Protein AF-A0A1F4ET67-F1 (afdb_monomer)

Foldseek 3Di:
DVVVVVVVVVVVVVVVLVPDDPVCCVVPVDDDDDDVCVVVVDDDDDPDPVRQQVCCVVPDDCVVVSHDDDPPPPPD

Structure (mmCIF, N/CA/C/O backbone):
data_AF-A0A1F4ET67-F1
#
_entry.id   AF-A0A1F4ET67-F1
#
loop_
_atom_site.group_PDB
_atom_site.id
_atom_site.type_symbol
_atom_site.label_atom_id
_atom_site.label_alt_id
_atom_site.label_comp_id
_atom_site.label_asym_id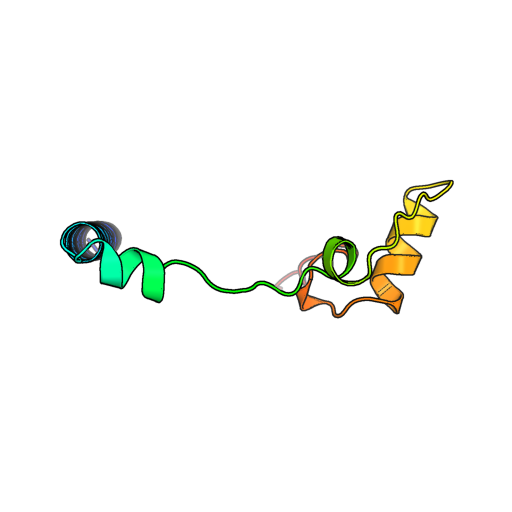
_atom_site.label_entity_id
_atom_site.label_seq_id
_atom_site.pdbx_PDB_ins_code
_atom_site.Cartn_x
_atom_site.Cartn_y
_atom_site.Cartn_z
_atom_site.occupancy
_atom_site.B_iso_or_equiv
_atom_site.auth_seq_id
_atom_site.auth_comp_id
_atom_site.auth_asym_id
_atom_site.auth_atom_id
_atom_site.pdbx_PDB_model_num
ATOM 1 N N . MET A 1 1 ? 4.711 26.786 15.374 1.00 69.00 1 MET A N 1
ATOM 2 C CA . MET A 1 1 ? 3.390 26.345 15.882 1.00 69.00 1 MET A CA 1
ATOM 3 C C . MET A 1 1 ? 2.696 25.325 14.978 1.00 69.00 1 MET A C 1
ATOM 5 O O . MET A 1 1 ? 2.285 24.306 15.508 1.00 69.00 1 MET A O 1
ATOM 9 N N . ALA A 1 2 ? 2.623 25.512 13.652 1.00 80.81 2 ALA A N 1
ATOM 10 C CA . ALA A 1 2 ? 1.929 24.589 12.730 1.00 80.81 2 ALA A CA 1
ATOM 11 C C . ALA A 1 2 ? 2.334 23.102 12.860 1.00 80.81 2 ALA A C 1
ATOM 13 O O . ALA A 1 2 ? 1.477 22.243 13.024 1.00 80.81 2 ALA A O 1
ATOM 14 N N . ARG A 1 3 ? 3.639 22.804 12.915 1.00 84.44 3 ARG A N 1
ATOM 15 C CA . ARG A 1 3 ? 4.155 21.432 13.092 1.00 84.44 3 ARG A CA 1
ATOM 16 C C . ARG A 1 3 ? 3.720 20.766 14.407 1.00 84.44 3 ARG A C 1
ATOM 18 O O . ARG A 1 3 ? 3.586 19.553 14.479 1.00 84.44 3 ARG A O 1
ATOM 25 N N . LEU A 1 4 ? 3.524 21.554 15.463 1.00 85.19 4 LEU A N 1
ATOM 26 C CA . LEU A 1 4 ? 3.083 21.057 16.771 1.00 85.19 4 LEU A CA 1
ATOM 27 C C . LEU A 1 4 ? 1.599 20.672 16.739 1.00 85.19 4 LEU A C 1
ATOM 29 O O . LEU A 1 4 ? 1.221 19.662 17.322 1.00 85.19 4 LEU A O 1
ATOM 33 N N . ILE A 1 5 ? 0.788 21.440 16.007 1.00 90.44 5 ILE A N 1
ATOM 34 C CA . ILE A 1 5 ? -0.629 21.146 15.760 1.00 90.44 5 ILE A CA 1
ATOM 3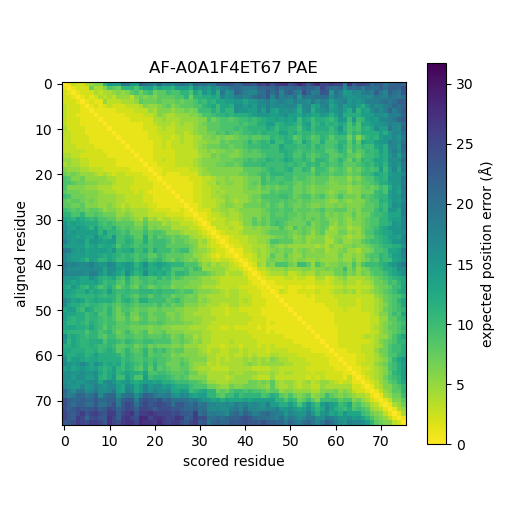5 C C . ILE A 1 5 ? -0.763 19.859 14.940 1.00 90.44 5 ILE A C 1
ATOM 37 O O . ILE A 1 5 ? -1.529 18.980 15.316 1.00 90.44 5 ILE A O 1
ATOM 41 N N . GLU A 1 6 ? 0.036 19.714 13.882 1.00 94.12 6 GLU A N 1
ATOM 42 C CA . GLU A 1 6 ? 0.058 18.525 13.020 1.00 94.12 6 GLU A CA 1
ATOM 43 C C . GLU A 1 6 ? 0.424 17.249 13.795 1.00 94.12 6 GLU A C 1
ATOM 45 O O . GLU A 1 6 ? -0.266 16.235 13.708 1.00 94.12 6 GLU A O 1
ATOM 50 N N . LEU A 1 7 ? 1.473 17.305 14.623 1.00 95.88 7 LEU A N 1
ATOM 51 C CA . LEU A 1 7 ? 1.874 16.167 15.452 1.00 95.88 7 LEU A CA 1
ATOM 52 C C . LEU A 1 7 ? 0.831 15.828 16.522 1.00 95.88 7 LEU A C 1
ATOM 54 O O . LEU A 1 7 ? 0.660 14.655 16.861 1.00 95.88 7 LEU A O 1
ATOM 58 N N . ASN A 1 8 ? 0.145 16.836 17.061 1.00 96.56 8 ASN A N 1
ATOM 59 C CA . ASN A 1 8 ? -0.916 16.617 18.032 1.00 96.56 8 ASN A CA 1
ATOM 60 C C . ASN A 1 8 ? -2.152 15.981 17.382 1.00 96.56 8 ASN A C 1
ATOM 62 O O . ASN A 1 8 ? -2.699 15.030 17.931 1.00 96.56 8 ASN A O 1
ATOM 66 N N . ASP A 1 9 ? -2.547 16.438 16.192 1.00 96.50 9 ASP A N 1
ATOM 67 C CA . ASP A 1 9 ? -3.644 15.824 15.438 1.00 96.50 9 ASP A CA 1
ATOM 68 C C . ASP A 1 9 ? -3.321 14.373 15.056 1.00 96.50 9 ASP A C 1
ATOM 70 O O . ASP A 1 9 ? -4.131 13.470 15.286 1.00 96.50 9 ASP A O 1
ATOM 74 N N . PHE A 1 10 ? -2.093 14.118 14.592 1.00 94.56 10 PHE A N 1
ATOM 75 C CA . PHE A 1 10 ? -1.620 12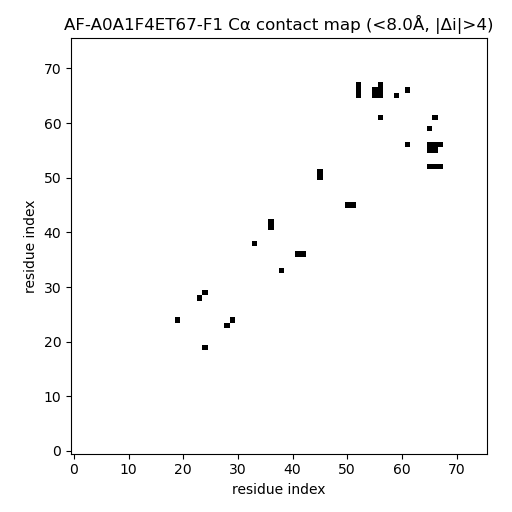.764 14.312 1.00 94.56 10 PHE A CA 1
ATOM 76 C C . PHE A 1 10 ? -1.672 11.866 15.557 1.00 94.56 10 PHE A C 1
ATOM 78 O O . PHE A 1 10 ? -2.176 10.742 15.498 1.00 94.56 10 PHE A O 1
ATOM 85 N N . ARG A 1 11 ? -1.216 12.363 16.716 1.00 97.19 11 ARG A N 1
ATOM 86 C CA . ARG A 1 11 ? -1.332 11.642 17.994 1.00 97.19 11 ARG A CA 1
ATOM 87 C C . ARG A 1 11 ? -2.790 11.308 18.309 1.00 97.19 11 ARG A C 1
ATOM 89 O O . ARG A 1 11 ? -3.097 10.145 18.565 1.00 97.19 11 ARG A O 1
ATOM 96 N N . SER A 1 12 ? -3.687 12.290 18.247 1.00 97.44 12 SER A N 1
ATOM 97 C CA . SER A 1 12 ? -5.111 12.075 18.518 1.00 97.44 12 SER A CA 1
ATOM 98 C C . SER A 1 12 ? -5.752 11.100 17.523 1.00 97.44 12 SER A C 1
ATOM 100 O O . SER A 1 12 ? -6.625 10.315 17.893 1.00 97.44 12 SER A O 1
ATOM 102 N N . GLN A 1 13 ? -5.318 11.093 16.260 1.00 94.69 13 GLN A N 1
ATOM 103 C CA . GLN A 1 13 ? -5.739 10.094 15.279 1.00 94.69 13 GLN A CA 1
ATOM 104 C C . GLN A 1 13 ? -5.307 8.683 15.696 1.00 94.69 13 GLN A C 1
ATOM 106 O O . GLN A 1 13 ? -6.135 7.768 15.670 1.00 94.69 13 GLN A O 1
ATOM 111 N N . CYS A 1 14 ? -4.052 8.504 16.111 1.00 94.19 14 CYS A N 1
ATOM 112 C CA . CYS A 1 14 ? -3.535 7.227 16.604 1.00 94.19 14 CYS A CA 1
ATOM 113 C C . CYS A 1 14 ? -4.316 6.726 17.827 1.00 94.19 14 CYS A C 1
ATOM 115 O O . CYS A 1 14 ? -4.746 5.572 17.844 1.00 94.19 14 CYS A O 1
ATOM 117 N N . GLU A 1 15 ? -4.579 7.593 18.806 1.00 96.31 15 GLU A N 1
ATOM 118 C CA . GLU A 1 15 ? -5.374 7.265 19.998 1.00 96.31 15 GLU A CA 1
ATOM 119 C C . GLU A 1 15 ? -6.788 6.791 19.626 1.00 96.31 15 GLU A C 1
ATOM 121 O O . GLU A 1 15 ? -7.233 5.739 20.090 1.00 96.31 15 GLU A O 1
ATOM 126 N N . ARG A 1 16 ? -7.470 7.484 18.700 1.00 94.25 16 ARG A N 1
ATOM 127 C CA . ARG A 1 16 ? -8.789 7.060 18.194 1.00 94.25 16 ARG A CA 1
ATOM 128 C C . ARG A 1 16 ? -8.749 5.686 17.523 1.00 94.25 16 ARG A C 1
ATOM 130 O O . ARG A 1 16 ? -9.686 4.908 17.688 1.00 94.25 16 ARG A O 1
ATOM 137 N N . GLN A 1 17 ? -7.699 5.369 16.763 1.00 90.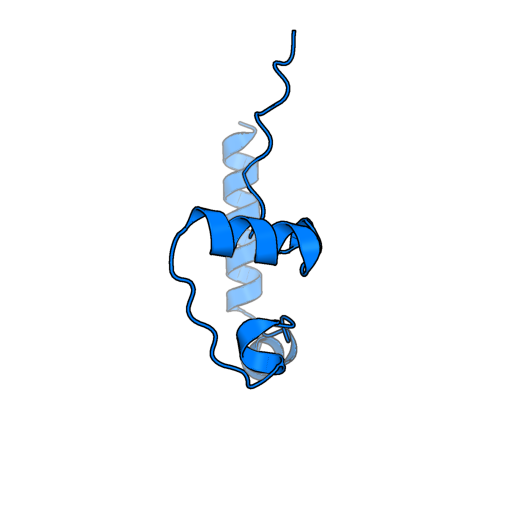81 17 GLN A N 1
ATOM 138 C CA . GLN A 1 17 ? -7.548 4.049 16.131 1.00 90.81 17 GLN A CA 1
ATOM 139 C C . GLN A 1 17 ? -7.290 2.951 17.169 1.00 90.81 17 GLN A C 1
ATOM 141 O O . GLN A 1 17 ? -7.883 1.872 17.091 1.00 90.81 17 GLN A O 1
ATOM 146 N N . LEU A 1 18 ? -6.464 3.243 18.177 1.00 89.44 18 LEU A N 1
ATOM 147 C CA . LEU A 1 18 ? -6.164 2.347 19.294 1.00 89.44 18 LEU A CA 1
ATOM 148 C C . LEU A 1 18 ? -7.329 2.170 20.276 1.00 89.44 18 LEU A C 1
ATOM 150 O O . LEU A 1 18 ? -7.307 1.218 21.052 1.00 89.44 18 LEU A O 1
ATOM 154 N N . ALA A 1 19 ? -8.357 3.014 20.229 1.00 94.94 19 ALA A N 1
ATOM 155 C CA . ALA A 1 19 ? -9.591 2.831 20.993 1.00 94.94 19 ALA A CA 1
ATOM 156 C C . ALA A 1 19 ? -10.637 1.959 20.266 1.00 94.94 19 ALA A C 1
ATOM 158 O O . ALA A 1 19 ? -11.619 1.529 20.871 1.00 94.94 19 ALA A O 1
ATOM 159 N N . ARG A 1 20 ? -10.462 1.662 18.967 1.00 94.12 20 ARG A N 1
ATOM 160 C CA . ARG A 1 20 ? -11.435 0.863 18.199 1.00 94.12 20 ARG A CA 1
ATOM 161 C C . ARG A 1 20 ? -11.496 -0.577 18.704 1.00 94.12 20 ARG A C 1
ATOM 163 O O . ARG A 1 20 ? -10.453 -1.187 18.964 1.00 94.12 20 ARG A O 1
ATOM 170 N N . ARG A 1 21 ? -12.707 -1.147 18.736 1.00 96.69 21 ARG A N 1
ATOM 171 C CA . ARG A 1 21 ? -12.939 -2.581 18.990 1.00 96.69 21 ARG A CA 1
ATOM 172 C C . ARG A 1 21 ? -12.138 -3.428 17.998 1.00 96.69 21 ARG A C 1
ATOM 174 O O . ARG A 1 21 ? -12.021 -3.056 16.830 1.00 96.69 21 ARG A O 1
ATOM 181 N N . LEU A 1 22 ? -11.624 -4.575 18.450 1.00 91.44 22 LEU A N 1
ATOM 182 C CA . LEU A 1 22 ? -10.834 -5.495 17.619 1.00 91.44 22 LEU A CA 1
ATOM 183 C C . LEU A 1 22 ? -11.562 -5.863 16.319 1.00 91.44 22 LEU A C 1
ATOM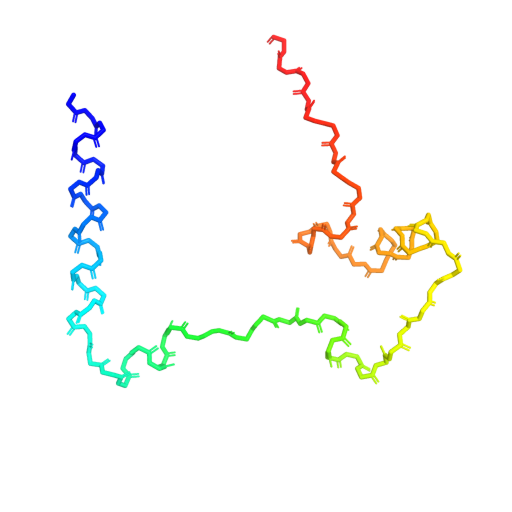 185 O O . LEU A 1 22 ? -10.974 -5.797 15.245 1.00 91.44 22 LEU A O 1
ATOM 189 N N . GLU A 1 23 ? -12.859 -6.150 16.408 1.00 94.44 23 GLU A N 1
ATOM 190 C CA . GLU A 1 23 ? -13.712 -6.445 15.253 1.00 94.44 23 GLU A CA 1
ATOM 191 C C . GLU A 1 23 ? -13.673 -5.329 14.199 1.00 94.44 23 GLU A C 1
ATOM 193 O O . GLU A 1 23 ? -13.493 -5.593 13.013 1.00 94.44 23 GLU A O 1
ATOM 198 N N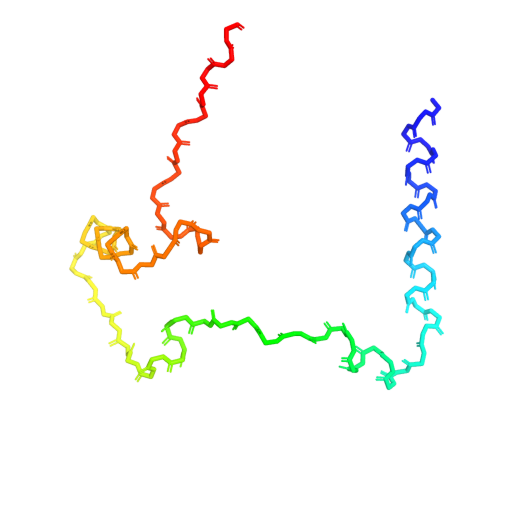 . SER A 1 24 ? -13.759 -4.064 14.621 1.00 93.88 24 SER A N 1
ATOM 199 C CA . SER A 1 24 ? -13.680 -2.917 13.713 1.00 93.88 24 SER A CA 1
ATOM 200 C C . SER A 1 24 ? -12.298 -2.792 13.072 1.00 93.88 24 SER A C 1
ATOM 202 O O . SER A 1 24 ? -12.196 -2.417 11.906 1.00 93.88 24 SER A O 1
ATOM 204 N N . ARG A 1 25 ? -11.227 -3.126 13.802 1.00 90.31 25 ARG A N 1
ATOM 205 C CA . ARG A 1 25 ? -9.868 -3.138 13.239 1.00 90.31 25 ARG A CA 1
ATOM 206 C C . ARG A 1 25 ? -9.693 -4.244 12.211 1.00 90.31 25 ARG A C 1
ATOM 208 O O . ARG A 1 25 ? -9.088 -3.995 11.182 1.00 90.31 25 ARG A O 1
ATOM 215 N N . ILE A 1 26 ? -10.242 -5.430 12.452 1.00 90.44 26 ILE A N 1
ATOM 216 C CA . ILE A 1 26 ? -10.193 -6.526 11.478 1.00 90.44 26 ILE A CA 1
ATOM 217 C C . ILE A 1 26 ? -11.041 -6.175 10.249 1.00 90.44 26 ILE A C 1
ATOM 219 O O . ILE A 1 26 ? -10.591 -6.342 9.121 1.00 90.44 26 ILE A O 1
ATOM 223 N N . ARG A 1 27 ? -12.241 -5.622 10.447 1.00 90.12 27 ARG A N 1
ATOM 224 C CA . ARG A 1 27 ? -13.150 -5.281 9.348 1.00 90.12 27 ARG A CA 1
ATOM 225 C C . ARG A 1 27 ? -12.620 -4.171 8.438 1.00 90.12 27 ARG A C 1
ATOM 227 O O . ARG A 1 27 ? -12.846 -4.233 7.236 1.00 90.12 27 ARG A O 1
ATOM 234 N N . PHE A 1 28 ? -11.964 -3.155 9.001 1.00 89.75 28 PHE A N 1
ATOM 235 C CA . PHE A 1 28 ? -11.579 -1.944 8.260 1.00 89.75 28 PHE A CA 1
ATOM 236 C C . PHE A 1 28 ? -10.069 -1.708 8.151 1.00 89.75 28 PHE A C 1
ATOM 238 O O . PHE A 1 28 ? -9.646 -0.844 7.390 1.00 89.75 28 PHE A O 1
ATOM 245 N N . GLY A 1 29 ? -9.249 -2.418 8.925 1.00 88.69 29 GLY A N 1
ATOM 246 C CA . GLY A 1 29 ? -7.790 -2.270 8.915 1.00 88.69 29 GLY A CA 1
ATOM 247 C C . GLY A 1 29 ? -7.102 -3.076 7.818 1.00 88.69 29 GLY A C 1
ATOM 248 O O . GLY A 1 29 ? -5.935 -2.831 7.523 1.00 88.69 29 GLY A O 1
ATOM 249 N N . PHE A 1 30 ? -7.819 -4.009 7.196 1.00 88.06 30 PHE A N 1
ATOM 250 C CA . PHE A 1 30 ? -7.322 -4.799 6.082 1.00 88.06 30 PHE A CA 1
ATOM 251 C C . PHE A 1 30 ? -8.099 -4.452 4.818 1.00 88.06 30 PHE A C 1
ATOM 253 O O . PHE A 1 30 ? -9.319 -4.308 4.832 1.00 88.06 30 PHE A O 1
ATOM 260 N N . PHE A 1 31 ? -7.381 -4.358 3.707 1.00 87.19 31 PHE A N 1
ATOM 261 C CA . PHE A 1 31 ? -7.962 -4.273 2.377 1.00 87.19 31 PHE A CA 1
ATOM 262 C C . PHE A 1 31 ? -7.252 -5.280 1.478 1.00 87.19 31 PHE A C 1
ATOM 264 O O . PHE A 1 31 ? -6.080 -5.606 1.689 1.00 87.19 31 PHE A O 1
ATOM 271 N N . ARG A 1 32 ? -7.955 -5.785 0.463 1.00 82.44 32 ARG A N 1
ATOM 272 C CA . ARG A 1 32 ? -7.321 -6.617 -0.558 1.00 82.44 32 ARG A CA 1
ATOM 273 C C . ARG A 1 32 ? -6.600 -5.704 -1.541 1.00 82.44 32 ARG A C 1
ATOM 275 O O . ARG A 1 32 ? -7.239 -5.038 -2.348 1.00 82.44 32 ARG A O 1
ATOM 282 N N . ASN A 1 33 ? -5.274 -5.694 -1.482 1.00 83.00 33 ASN A N 1
ATOM 283 C CA . ASN A 1 33 ? -4.468 -5.131 -2.555 1.00 83.00 33 ASN A CA 1
ATOM 284 C C . ASN A 1 33 ? -4.305 -6.191 -3.651 1.00 83.00 33 ASN A C 1
ATOM 286 O O . ASN A 1 33 ? -3.734 -7.249 -3.380 1.00 83.00 33 ASN A O 1
ATOM 290 N N . ALA A 1 34 ? -4.821 -5.922 -4.852 1.00 80.56 34 ALA A N 1
ATOM 291 C CA . ALA A 1 34 ? -4.620 -6.797 -6.001 1.00 80.56 34 ALA A CA 1
ATOM 292 C C . ALA A 1 34 ? -3.123 -6.844 -6.327 1.00 80.56 34 ALA A C 1
ATOM 294 O O . ALA A 1 34 ? -2.543 -5.847 -6.760 1.00 80.56 34 ALA A O 1
ATOM 295 N N . ASN A 1 35 ? -2.491 -7.988 -6.085 1.00 82.81 35 ASN A N 1
ATOM 296 C CA . ASN A 1 35 ? -1.076 -8.201 -6.324 1.00 82.81 35 ASN A CA 1
ATOM 297 C C . ASN A 1 35 ? -0.938 -9.028 -7.603 1.00 82.81 35 ASN A C 1
ATOM 299 O O . ASN A 1 35 ? -1.156 -10.236 -7.551 1.00 82.81 35 ASN A O 1
ATOM 303 N N . PRO A 1 36 ? -0.519 -8.433 -8.728 1.00 79.12 36 PRO A N 1
ATOM 304 C CA . PRO A 1 36 ? -0.512 -9.133 -10.005 1.00 79.12 36 PRO A CA 1
ATOM 305 C C . PRO A 1 36 ? 0.411 -10.357 -10.027 1.00 79.12 36 PRO A C 1
ATOM 307 O O . PRO A 1 36 ? 0.141 -11.311 -10.740 1.00 79.12 36 PRO A O 1
ATOM 310 N N . VAL A 1 37 ? 1.479 -10.378 -9.225 1.00 80.56 37 VAL A N 1
ATOM 311 C CA . VAL A 1 37 ? 2.377 -11.539 -9.154 1.00 80.56 37 VAL A CA 1
ATOM 312 C C . VAL A 1 37 ? 1.715 -12.689 -8.393 1.00 80.56 37 VAL A C 1
ATOM 314 O O . VAL A 1 37 ? 1.757 -13.830 -8.843 1.00 80.56 37 VAL A O 1
ATOM 317 N N . ARG A 1 38 ? 1.087 -12.399 -7.245 1.00 77.94 38 ARG A N 1
ATOM 318 C CA . ARG A 1 38 ? 0.432 -13.429 -6.418 1.00 77.94 38 ARG A CA 1
ATOM 319 C C . ARG A 1 38 ? -0.901 -13.884 -7.009 1.00 77.94 38 ARG A C 1
ATOM 321 O O . ARG A 1 38 ? -1.215 -15.064 -6.921 1.00 77.94 38 ARG A O 1
ATOM 328 N N . ASP A 1 39 ? -1.664 -12.965 -7.591 1.00 84.94 39 ASP A N 1
ATOM 329 C CA . ASP A 1 39 ? -3.003 -13.230 -8.120 1.00 84.94 39 ASP A CA 1
ATOM 330 C C . ASP A 1 39 ? -2.959 -13.975 -9.468 1.00 84.94 39 ASP A C 1
ATOM 332 O O . ASP A 1 39 ? -3.888 -14.716 -9.773 1.00 84.94 39 ASP A O 1
ATOM 336 N N . GLU A 1 40 ? -1.889 -13.840 -10.265 1.00 84.75 40 GLU A N 1
ATOM 337 C CA . GLU A 1 40 ? -1.740 -14.593 -11.522 1.00 84.75 40 GLU A CA 1
ATOM 338 C C . GLU A 1 40 ? -1.305 -16.051 -11.313 1.00 84.75 40 GLU A C 1
ATOM 340 O O . GLU A 1 40 ? -1.430 -16.854 -12.232 1.00 84.75 40 GLU A O 1
ATOM 345 N N . GLY A 1 41 ? -0.776 -16.406 -10.136 1.00 82.81 41 GLY A N 1
ATOM 346 C CA . GLY A 1 41 ? -0.319 -17.770 -9.842 1.00 82.81 41 GLY A CA 1
ATOM 347 C C . GLY A 1 41 ? 0.876 -18.238 -10.684 1.00 82.81 41 GLY A C 1
ATOM 348 O O . GLY A 1 41 ? 1.176 -19.429 -10.716 1.00 82.81 41 GLY A O 1
ATOM 349 N N . ILE A 1 42 ? 1.564 -17.319 -11.370 1.00 85.62 42 ILE A N 1
ATOM 350 C CA . ILE A 1 42 ? 2.690 -17.622 -12.257 1.00 85.62 42 ILE A CA 1
ATOM 351 C C . ILE A 1 42 ? 3.964 -17.026 -11.667 1.00 85.62 42 ILE A C 1
ATOM 353 O O . ILE A 1 42 ? 4.115 -15.807 -11.567 1.00 85.62 42 ILE A O 1
ATOM 357 N N . ASN A 1 43 ? 4.927 -17.894 -11.360 1.00 82.75 43 ASN A N 1
ATOM 358 C CA . ASN A 1 43 ? 6.286 -17.469 -11.050 1.00 82.75 43 ASN A CA 1
ATOM 359 C C . ASN A 1 43 ? 7.023 -17.150 -12.354 1.00 82.75 43 ASN A C 1
ATOM 361 O O . ASN A 1 43 ? 7.057 -17.970 -13.270 1.00 82.75 43 ASN A O 1
ATOM 365 N N . ARG A 1 44 ? 7.618 -15.957 -12.437 1.00 88.75 44 ARG A N 1
ATOM 366 C CA . ARG A 1 44 ? 8.420 -15.526 -13.590 1.00 88.75 44 ARG A CA 1
ATOM 367 C C . ARG A 1 44 ? 9.826 -15.160 -13.145 1.00 88.75 44 ARG A C 1
ATOM 369 O O . ARG A 1 44 ? 9.996 -14.451 -12.155 1.00 88.75 44 ARG A O 1
ATOM 376 N N . SER A 1 45 ? 10.811 -15.609 -13.908 1.00 91.69 45 SER A N 1
ATOM 377 C CA . SER A 1 45 ? 12.202 -15.177 -13.824 1.00 91.69 45 SER A CA 1
ATOM 378 C C . SER A 1 45 ? 12.581 -14.442 -15.110 1.00 91.69 45 SER A C 1
ATOM 380 O O . SER A 1 45 ? 11.969 -14.645 -16.156 1.00 91.69 45 SER A O 1
ATOM 382 N N . PHE A 1 46 ? 13.574 -13.562 -15.019 1.00 93.94 46 PHE A N 1
ATOM 383 C CA . PHE A 1 46 ? 14.089 -12.783 -16.144 1.00 93.94 46 PHE A CA 1
ATOM 384 C C . PHE A 1 46 ? 15.602 -12.953 -16.199 1.00 93.94 46 PHE A C 1
ATOM 386 O O . PHE A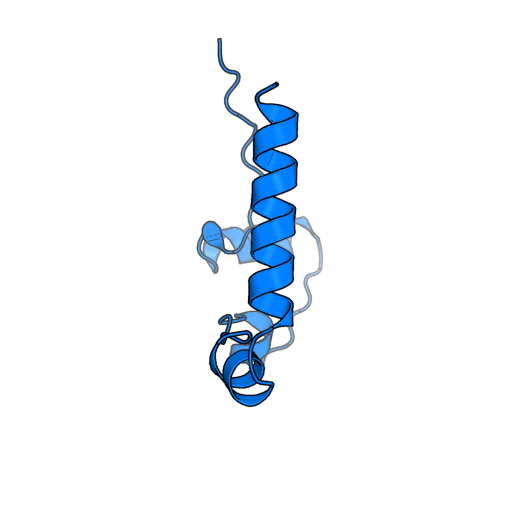 1 46 ? 16.244 -13.067 -15.152 1.00 93.94 46 PHE A O 1
ATOM 393 N N . ALA A 1 47 ? 16.181 -12.934 -17.397 1.00 96.69 47 ALA A N 1
ATOM 394 C CA . ALA A 1 47 ? 17.627 -13.063 -17.569 1.00 96.69 47 ALA A CA 1
ATOM 395 C C . ALA A 1 47 ? 18.373 -11.767 -17.203 1.00 96.69 47 ALA A C 1
ATOM 397 O O . ALA A 1 47 ? 19.585 -11.770 -17.005 1.00 96.69 47 ALA A O 1
ATOM 398 N N . SER A 1 48 ? 17.657 -10.639 -17.115 1.00 96.12 48 SER A N 1
ATOM 399 C CA . SER A 1 48 ? 18.223 -9.351 -16.715 1.00 96.12 48 SER A CA 1
ATOM 400 C C . SER A 1 48 ? 17.192 -8.425 -16.065 1.00 96.12 48 SER A C 1
ATOM 402 O O . SER A 1 48 ? 15.985 -8.520 -16.298 1.00 96.12 48 SER A O 1
ATOM 404 N N . MET A 1 49 ? 17.682 -7.439 -15.309 1.00 91.31 49 MET A N 1
ATOM 405 C CA . MET A 1 49 ? 16.841 -6.373 -14.747 1.00 91.31 49 MET A CA 1
ATOM 406 C C . MET A 1 49 ? 16.189 -5.494 -15.818 1.00 91.31 49 MET A C 1
ATOM 408 O O . MET A 1 49 ? 15.146 -4.889 -15.579 1.00 91.31 49 MET A O 1
ATOM 412 N N . ASP A 1 50 ? 16.815 -5.375 -16.985 1.00 92.75 50 ASP A N 1
ATOM 413 C CA . ASP A 1 50 ? 16.304 -4.557 -18.079 1.00 92.75 50 ASP A CA 1
ATOM 414 C C . ASP A 1 50 ? 15.088 -5.215 -18.751 1.00 92.75 50 ASP A C 1
ATOM 416 O O . ASP A 1 50 ? 14.085 -4.556 -19.029 1.00 92.75 50 ASP A O 1
ATOM 420 N N . GLU A 1 51 ? 15.134 -6.540 -18.907 1.00 94.50 51 GLU A N 1
ATOM 421 C CA . GLU A 1 51 ? 14.005 -7.356 -19.350 1.00 94.50 51 GLU A CA 1
ATOM 422 C C . GLU A 1 51 ? 12.828 -7.296 -18.365 1.00 94.50 51 GLU A C 1
ATOM 424 O O . GLU A 1 51 ? 11.702 -7.008 -18.781 1.00 94.50 51 GLU A O 1
ATOM 429 N N . TYR A 1 52 ? 13.099 -7.465 -17.065 1.00 91.25 52 TYR A N 1
ATOM 430 C CA . TYR A 1 52 ? 12.101 -7.325 -16.000 1.00 91.25 52 TYR A CA 1
ATOM 431 C C . TYR A 1 52 ? 11.388 -5.965 -16.053 1.00 91.25 52 TYR A C 1
ATOM 433 O O . TYR A 1 52 ? 10.159 -5.901 -16.069 1.00 91.25 52 TYR A O 1
ATOM 441 N N . ARG A 1 53 ? 12.144 -4.862 -16.147 1.00 90.44 53 ARG A N 1
ATOM 442 C CA . ARG A 1 53 ? 11.562 -3.509 -16.193 1.00 90.44 53 ARG A CA 1
ATOM 443 C C . ARG A 1 53 ? 10.685 -3.300 -17.420 1.00 90.44 53 ARG A C 1
ATOM 445 O O . ARG A 1 53 ? 9.568 -2.813 -17.280 1.00 90.44 53 ARG A O 1
ATOM 452 N N . ARG A 1 54 ? 11.149 -3.724 -18.600 1.00 93.00 54 ARG A N 1
ATOM 453 C CA . ARG A 1 54 ? 10.354 -3.663 -19.836 1.00 93.00 54 ARG A CA 1
ATOM 454 C C . ARG A 1 54 ? 9.050 -4.451 -19.724 1.00 93.00 54 ARG A C 1
ATOM 456 O O . ARG A 1 54 ? 8.028 -4.019 -20.249 1.00 93.00 54 ARG A O 1
ATOM 463 N N . PHE A 1 55 ? 9.082 -5.617 -19.078 1.00 92.06 55 PHE A N 1
ATOM 464 C CA . PHE A 1 55 ? 7.873 -6.391 -18.813 1.00 92.06 55 PHE A CA 1
ATOM 465 C C . PHE A 1 55 ? 6.912 -5.611 -17.908 1.00 92.06 55 PHE A C 1
ATOM 467 O O . PHE A 1 55 ? 5.753 -5.433 -18.275 1.00 92.06 55 PHE A O 1
ATOM 474 N N . CYS A 1 56 ? 7.396 -5.091 -16.778 1.00 91.06 56 CYS A N 1
ATOM 475 C CA . CYS A 1 56 ? 6.588 -4.317 -15.838 1.00 91.06 56 CYS A CA 1
ATOM 476 C C . CYS A 1 56 ? 5.960 -3.068 -16.469 1.00 91.06 56 CYS A C 1
ATOM 478 O O . CYS A 1 56 ? 4.776 -2.828 -16.257 1.00 91.06 56 CYS A O 1
ATOM 480 N 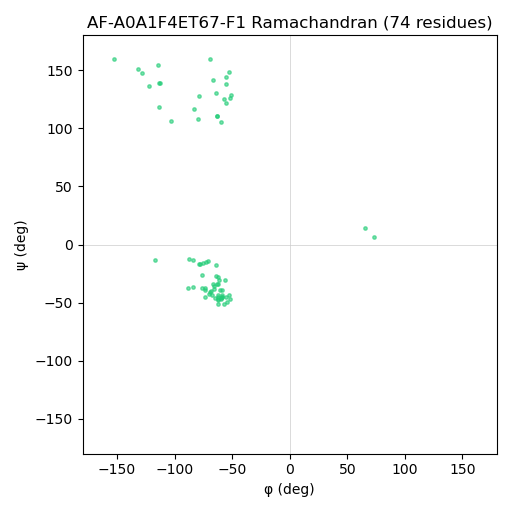N . GLU A 1 57 ? 6.720 -2.312 -17.265 1.00 91.81 57 GLU A N 1
ATOM 481 C CA . GLU A 1 57 ? 6.260 -1.092 -17.949 1.00 91.81 57 GLU A CA 1
ATOM 482 C C . GLU A 1 57 ? 5.144 -1.368 -18.968 1.00 91.81 57 GLU A C 1
ATOM 484 O O . GLU A 1 57 ? 4.247 -0.547 -19.136 1.00 91.81 57 GLU A O 1
ATOM 489 N N . ARG A 1 58 ? 5.170 -2.528 -19.641 1.00 92.69 58 ARG A N 1
ATOM 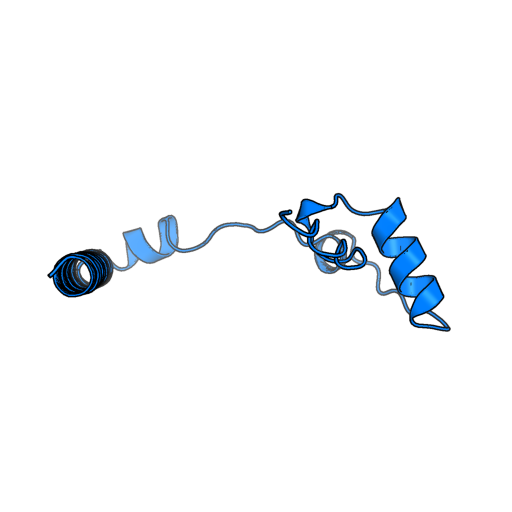490 C CA . ARG A 1 58 ? 4.117 -2.920 -20.594 1.00 92.69 58 ARG A CA 1
ATOM 491 C C . ARG A 1 58 ? 2.908 -3.567 -19.927 1.00 92.69 58 ARG A C 1
ATOM 493 O O . ARG A 1 58 ? 1.792 -3.420 -20.413 1.00 92.69 58 ARG A O 1
ATOM 500 N N . ARG A 1 59 ? 3.136 -4.366 -18.881 1.00 90.50 59 ARG A N 1
ATOM 501 C CA . ARG A 1 59 ? 2.115 -5.242 -18.290 1.00 90.50 59 ARG A CA 1
ATOM 502 C C . ARG A 1 59 ? 1.299 -4.546 -17.209 1.00 90.50 59 ARG A C 1
ATOM 504 O O . ARG A 1 59 ? 0.109 -4.840 -17.092 1.00 90.50 59 ARG A O 1
ATOM 511 N N . TYR A 1 60 ? 1.929 -3.691 -16.404 1.00 88.19 60 TYR A N 1
ATOM 512 C CA . TYR A 1 60 ? 1.318 -3.135 -15.202 1.00 88.19 60 TYR A CA 1
ATOM 513 C C . TYR A 1 60 ? 1.073 -1.631 -15.324 1.00 88.19 60 TYR A C 1
ATOM 515 O O . TYR A 1 60 ? 1.946 -0.896 -15.786 1.00 88.19 60 TYR A O 1
ATOM 523 N N . PRO A 1 61 ? -0.084 -1.146 -14.846 1.00 87.12 61 PRO A N 1
ATOM 524 C CA . PRO A 1 61 ? -0.318 0.279 -14.673 1.00 87.12 61 PRO A CA 1
ATOM 525 C C . PRO A 1 61 ? 0.771 0.974 -13.846 1.00 87.12 61 PRO A C 1
ATOM 527 O O . PRO A 1 61 ? 1.298 0.412 -12.884 1.00 87.12 61 PRO A O 1
ATOM 530 N N . ALA A 1 62 ? 1.033 2.247 -14.155 1.00 84.75 62 ALA A N 1
ATOM 531 C CA . ALA A 1 62 ? 2.062 3.043 -13.483 1.00 84.75 62 ALA A CA 1
ATOM 532 C C . ALA A 1 62 ? 1.881 3.129 -11.954 1.00 84.75 62 ALA A C 1
ATOM 534 O O . ALA A 1 62 ? 2.870 3.188 -11.225 1.00 84.75 62 ALA A O 1
ATOM 535 N N . TYR A 1 63 ? 0.637 3.081 -11.457 1.00 85.12 63 TYR A N 1
ATOM 536 C CA . TYR A 1 63 ? 0.345 3.155 -10.021 1.00 85.12 63 TYR A CA 1
ATOM 537 C C . TYR A 1 63 ? 0.907 1.972 -9.217 1.00 85.12 63 TYR A C 1
ATOM 539 O O . TYR A 1 63 ? 1.044 2.082 -8.002 1.00 85.12 63 TYR A O 1
ATOM 547 N N . TYR A 1 64 ? 1.262 0.857 -9.866 1.00 85.88 64 TYR A N 1
ATOM 548 C CA . TYR A 1 64 ? 1.918 -0.266 -9.195 1.00 85.88 64 TYR A CA 1
ATOM 549 C C . TYR A 1 64 ? 3.379 0.014 -8.819 1.00 85.88 64 TYR A C 1
ATOM 551 O O . TYR A 1 64 ? 3.957 -0.736 -8.038 1.00 85.88 64 TYR A O 1
ATOM 559 N N . GLY A 1 65 ? 4.003 1.057 -9.377 1.00 84.75 65 GLY A N 1
ATOM 560 C CA . GLY A 1 65 ? 5.358 1.468 -8.999 1.00 84.75 65 GLY A CA 1
ATOM 561 C C . GLY A 1 65 ? 6.493 0.562 -9.496 1.00 84.75 65 GLY A C 1
ATOM 562 O O . GLY A 1 65 ? 7.642 0.794 -9.141 1.00 84.75 65 GLY A O 1
ATOM 563 N N . TYR A 1 66 ? 6.212 -0.443 -10.334 1.00 85.06 66 TYR A N 1
ATOM 564 C CA . TYR A 1 66 ? 7.249 -1.302 -10.933 1.00 85.06 66 TYR A CA 1
ATOM 565 C C . TYR A 1 66 ? 7.981 -0.664 -12.124 1.00 85.06 66 TYR A C 1
ATOM 567 O O . TYR A 1 66 ? 9.028 -1.156 -12.546 1.00 85.06 66 TYR A O 1
ATOM 575 N N . SER A 1 67 ? 7.414 0.400 -12.698 1.00 80.62 67 SER A N 1
ATOM 576 C CA . SER A 1 67 ? 8.037 1.148 -13.795 1.00 80.62 67 SER A CA 1
ATOM 577 C C . SER A 1 67 ? 9.260 1.920 -13.305 1.00 80.62 67 SER A C 1
ATOM 579 O O . SER A 1 67 ? 9.385 2.219 -12.115 1.00 80.62 67 SER A O 1
ATOM 581 N N . ARG A 1 68 ? 10.160 2.291 -14.222 1.00 83.38 68 ARG A N 1
ATOM 582 C CA . ARG A 1 68 ? 11.270 3.183 -13.868 1.00 83.38 68 ARG A CA 1
ATOM 583 C C . ARG A 1 68 ? 10.729 4.474 -13.244 1.00 83.38 68 ARG A C 1
ATOM 585 O O . ARG A 1 68 ? 9.750 5.025 -13.756 1.00 83.38 68 ARG A O 1
ATOM 592 N N . PRO A 1 69 ? 11.363 4.981 -12.171 1.00 77.00 69 PRO A N 1
ATOM 593 C CA . PRO A 1 69 ? 10.993 6.273 -11.626 1.00 77.00 69 PRO A CA 1
ATOM 594 C C . PRO A 1 69 ? 11.133 7.311 -12.734 1.00 77.00 69 PRO A C 1
ATOM 596 O O . PRO A 1 69 ? 12.184 7.429 -13.372 1.00 77.00 69 PRO A O 1
ATOM 599 N N . ARG A 1 70 ? 10.057 8.057 -12.986 1.00 72.62 70 ARG A N 1
ATOM 600 C CA . ARG A 1 70 ? 10.147 9.219 -13.862 1.00 72.62 70 ARG A CA 1
ATOM 601 C C . ARG A 1 70 ? 11.076 10.204 -13.167 1.00 72.62 70 ARG A C 1
ATOM 603 O O . ARG A 1 70 ? 10.887 10.472 -11.980 1.00 72.62 70 ARG A O 1
ATOM 610 N N . ALA A 1 71 ? 12.075 10.721 -13.880 1.00 75.31 71 ALA A N 1
ATOM 611 C CA . ALA A 1 71 ? 12.872 11.817 -13.350 1.00 75.31 71 ALA A CA 1
ATOM 612 C C . ALA A 1 71 ? 11.901 12.904 -12.871 1.00 75.31 71 ALA A C 1
ATOM 614 O O . ALA A 1 71 ? 10.972 13.264 -13.606 1.00 75.31 71 ALA A O 1
ATOM 615 N N . ALA A 1 72 ? 12.067 13.359 -11.625 1.00 67.62 72 ALA A N 1
ATOM 616 C CA . ALA A 1 72 ? 11.281 14.470 -11.119 1.00 67.62 72 ALA A CA 1
ATOM 617 C C . ALA A 1 72 ? 11.419 15.608 -12.133 1.00 67.62 72 ALA A C 1
ATOM 619 O O . ALA A 1 72 ? 12.538 15.951 -12.531 1.00 67.62 72 ALA A O 1
ATOM 620 N N . ALA A 1 73 ? 10.289 16.134 -12.611 1.00 66.94 73 ALA A N 1
ATOM 621 C CA . ALA A 1 73 ? 10.330 17.315 -13.452 1.00 66.94 73 ALA A CA 1
ATOM 622 C C . ALA A 1 73 ? 11.093 18.374 -12.655 1.00 66.94 73 ALA A C 1
ATOM 624 O O . ALA A 1 73 ? 10.723 18.665 -11.516 1.00 66.94 73 ALA A O 1
ATOM 625 N N . ARG A 1 74 ? 12.199 18.881 -13.209 1.00 66.69 74 ARG A N 1
ATOM 626 C CA . ARG A 1 74 ? 12.894 20.015 -12.606 1.00 66.69 74 ARG A CA 1
ATOM 627 C C . ARG A 1 74 ? 11.886 21.156 -12.580 1.00 66.69 74 ARG A C 1
ATOM 629 O O . ARG A 1 74 ? 11.555 21.695 -13.633 1.00 66.69 74 ARG A O 1
ATOM 636 N N . VAL A 1 75 ? 11.363 21.452 -11.396 1.00 66.56 75 VAL A N 1
ATOM 637 C CA . VAL A 1 75 ? 10.605 22.674 -11.155 1.00 66.56 75 VAL A CA 1
ATOM 638 C C . VAL A 1 75 ? 11.611 23.799 -11.385 1.00 66.56 75 VAL A C 1
ATOM 640 O O . VAL A 1 75 ? 12.628 23.856 -10.693 1.00 66.56 75 VAL A O 1
ATOM 643 N N . ARG A 1 76 ? 11.409 24.557 -12.466 1.00 59.38 76 ARG A N 1
ATOM 644 C CA . ARG A 1 76 ? 12.146 25.795 -12.725 1.00 59.38 76 ARG A CA 1
ATOM 645 C C . ARG A 1 76 ? 11.602 26.896 -11.833 1.00 59.38 76 ARG A C 1
ATOM 647 O O . ARG A 1 76 ? 10.372 26.879 -11.604 1.00 59.38 76 ARG A O 1
#

Radius of gyration: 20.21 Å; Cα contacts (8 Å, |Δi|>4): 19; chains: 1; bounding box: 32×44×42 Å

Solvent-accessible surface area (backbone atoms only — not comparable to full-atom values): 4988 Å² total; per-residue (Å²): 111,69,69,59,53,52,54,49,50,53,50,54,50,51,53,56,60,72,67,52,54,67,66,57,45,62,69,68,71,56,76,90,76,88,46,72,62,72,73,64,73,58,92,81,86,64,97,41,74,67,59,46,37,57,48,33,55,74,75,45,65,72,91,74,62,62,38,80,81,73,75,75,77,81,82,125

Sequence (76 aa):
MARLIELNDFRSQCERQLARRLESRIRFGFFRNANPVRDEGINRSFASMDEYRRFCERRYPAYYGYSRPRAAARVR

Mean predicted aligned error: 8.39 Å

Secondary structure (DSSP, 8-state):
-HHHHHHHHHHHHHHHHHTS-HHHHHHHH------HHHHS------SSHHHHHHHHHHHS-GGGS-SPPPPPP---

pLDDT: mean 87.04, std 8.4, range [59.38, 97.44]